Protein AF-T1FIK6-F1 (afdb_monomer_lite)

Foldseek 3Di:
DLQVVLVVCLVVCHDQNVDPVLVVCCVPDQFLVSLVVRVPVRVVNSVVRNVVSVDPPDVVLVVVLVVQLDVVCDDDDDPDDPVRSVVVSVVVSVVVVVVVCVVVVPPDVPPPPVVPPPPPPPDD

InterPro domains:
  IPR008906 HAT, C-terminal dimerisation domain [PF05699] (32-94)
  IPR012337 Ribonuclease H-like superfamily [SSF53098] (27-97)

pLDDT: mean 78.22, std 14.86, range [44.91, 95.38]

Secondary structure (DSSP, 8-state):
-HHHHHHHHHHTT-GGGGSHHHHHHHHHS-HHHHHHHHGGGSHHHHHHHHHHHTS---HHHHHHHHHHHHHHH-SS-----HHHHHHHHHHHHHHHHHHHHHHTT-------TTTT--------

Sequence (124 aa):
VKVVQQHSVYRARQGVFGRPMAIAAAKTMPGHKWWMSFGAQTPELQKIAVRVLSQVTSAGSCERNWSTFDFIHTKKRNRLACKTVEKIVNVHCNLQLVTKIEDINYIDEYIDWSSDADSDDNVD

Structure (mmCIF, N/CA/C/O backbone):
data_AF-T1FIK6-F1
#
_entry.id   AF-T1FIK6-F1
#
loop_
_atom_site.group_PDB
_atom_site.id
_atom_site.type_symbol
_atom_site.label_atom_id
_atom_site.label_alt_id
_atom_site.label_comp_id
_atom_site.label_asym_id
_atom_site.label_entity_id
_atom_site.label_seq_id
_atom_site.pdbx_PDB_ins_code
_atom_site.Cartn_x
_atom_site.Cartn_y
_atom_site.Cartn_z
_atom_site.occupancy
_atom_site.B_iso_or_equiv
_atom_site.auth_seq_id
_atom_site.auth_comp_id
_atom_site.auth_asym_id
_atom_site.auth_atom_id
_atom_site.pdbx_PDB_model_num
ATOM 1 N N . VAL A 1 1 ? -13.458 -9.144 -13.893 1.00 61.06 1 VAL A N 1
ATOM 2 C CA . VAL A 1 1 ? -12.833 -9.558 -15.181 1.00 61.06 1 VAL A CA 1
ATOM 3 C C . VAL A 1 1 ? -11.601 -8.716 -15.544 1.00 61.06 1 VAL A C 1
ATOM 5 O O . VAL A 1 1 ? -10.558 -9.298 -15.811 1.00 61.06 1 VAL A O 1
ATOM 8 N N . LYS A 1 2 ? -11.654 -7.374 -15.478 1.00 81.75 2 LYS A N 1
ATOM 9 C CA . LYS A 1 2 ? -10.534 -6.483 -15.868 1.00 81.75 2 LYS A CA 1
ATOM 10 C C . LYS A 1 2 ? -9.237 -6.663 -15.048 1.00 81.75 2 LYS A C 1
ATOM 12 O O . LYS A 1 2 ? -8.166 -6.779 -15.636 1.00 81.75 2 LYS A O 1
ATOM 17 N N . VAL A 1 3 ? -9.324 -6.773 -13.715 1.00 86.06 3 VAL A N 1
ATOM 18 C CA . VAL A 1 3 ? -8.147 -6.950 -12.828 1.00 86.06 3 VAL A CA 1
ATOM 19 C C . VAL A 1 3 ? -7.408 -8.266 -13.092 1.00 86.06 3 VAL A C 1
ATOM 21 O O . VAL A 1 3 ? -6.184 -8.285 -13.118 1.00 86.06 3 VAL A O 1
ATOM 24 N N . VAL A 1 4 ? -8.131 -9.363 -13.338 1.00 89.94 4 VAL A N 1
ATOM 25 C CA . VAL A 1 4 ? -7.528 -10.684 -13.600 1.00 89.94 4 VAL A CA 1
ATOM 26 C C . VAL A 1 4 ? -6.709 -10.665 -14.894 1.00 89.94 4 VAL A C 1
ATOM 28 O O . VAL A 1 4 ? -5.605 -11.203 -14.933 1.00 89.94 4 VAL A O 1
ATOM 31 N N . GLN A 1 5 ? -7.201 -9.979 -15.930 1.00 90.06 5 GLN A N 1
ATOM 32 C CA . GLN A 1 5 ? -6.454 -9.798 -17.174 1.00 90.06 5 GLN A CA 1
ATOM 33 C C . GLN A 1 5 ? -5.203 -8.934 -16.965 1.00 90.06 5 GLN A C 1
ATOM 35 O O . GLN A 1 5 ? -4.117 -9.298 -17.408 1.00 90.06 5 GLN A O 1
ATOM 40 N N . GLN A 1 6 ? -5.334 -7.816 -16.250 1.00 91.88 6 GLN A N 1
ATOM 41 C CA . GLN A 1 6 ? -4.207 -6.941 -15.915 1.00 91.88 6 GLN A CA 1
ATOM 42 C C . GLN A 1 6 ? -3.147 -7.651 -15.061 1.00 91.88 6 GLN A C 1
ATOM 44 O O . GLN A 1 6 ? -1.948 -7.481 -15.275 1.00 91.88 6 GLN A O 1
ATOM 49 N N . HIS A 1 7 ? -3.578 -8.509 -14.139 1.00 91.62 7 HIS A N 1
ATOM 50 C CA . HIS A 1 7 ? -2.688 -9.357 -13.358 1.00 91.62 7 HIS A CA 1
ATOM 51 C C . HIS A 1 7 ? -1.892 -10.320 -14.250 1.00 91.62 7 HIS A C 1
ATOM 53 O O . HIS A 1 7 ? -0.691 -10.486 -14.045 1.00 91.62 7 HIS A O 1
ATOM 59 N N . SER A 1 8 ? -2.512 -10.903 -15.279 1.00 92.25 8 SER A N 1
ATOM 60 C CA . SER A 1 8 ? -1.800 -11.729 -16.263 1.00 92.25 8 SER A CA 1
ATOM 61 C C . SER A 1 8 ? -0.739 -10.934 -17.037 1.00 92.25 8 SER A C 1
ATOM 63 O O . SER A 1 8 ? 0.368 -11.437 -17.216 1.00 92.25 8 SER A O 1
ATOM 65 N N . VAL A 1 9 ? -1.027 -9.683 -17.422 1.00 91.88 9 VAL A N 1
ATOM 66 C CA . VAL A 1 9 ? -0.067 -8.769 -18.083 1.00 91.88 9 VAL A CA 1
ATOM 67 C C . VAL A 1 9 ? 1.140 -8.489 -17.180 1.00 91.88 9 VAL A C 1
ATOM 69 O O . VAL A 1 9 ? 2.288 -8.633 -17.611 1.00 91.88 9 VAL A O 1
ATOM 72 N N . TYR A 1 10 ? 0.893 -8.152 -15.910 1.00 91.94 10 TYR A N 1
ATOM 73 C CA . TYR A 1 10 ? 1.945 -7.950 -14.910 1.00 91.94 10 TYR A CA 1
ATOM 74 C C . TYR A 1 10 ? 2.784 -9.218 -14.700 1.00 91.94 10 TYR A C 1
ATOM 76 O O . TYR A 1 10 ? 4.014 -9.175 -14.771 1.00 91.94 10 TYR A O 1
ATOM 84 N N . ARG A 1 11 ? 2.127 -10.369 -14.507 1.00 93.00 11 ARG A N 1
ATOM 85 C CA . ARG A 1 11 ? 2.793 -11.657 -14.262 1.00 93.00 11 ARG A CA 1
ATOM 86 C C . ARG A 1 11 ? 3.655 -12.096 -15.444 1.00 93.00 11 ARG A C 1
ATOM 88 O O . ARG A 1 11 ? 4.740 -12.632 -15.239 1.00 93.00 11 ARG A O 1
ATOM 95 N N . ALA A 1 12 ? 3.199 -11.830 -16.665 1.00 93.31 12 ALA A N 1
ATOM 96 C CA . ALA A 1 12 ? 3.948 -12.083 -17.891 1.00 93.31 12 ALA A CA 1
ATOM 97 C C . ALA A 1 12 ? 5.061 -11.047 -18.157 1.00 93.31 12 ALA A C 1
ATOM 99 O O . ALA A 1 12 ? 5.745 -11.149 -19.172 1.00 93.31 12 ALA A O 1
ATOM 100 N N . ARG A 1 13 ? 5.252 -10.056 -17.269 1.00 89.75 13 ARG A N 1
ATOM 101 C CA . ARG A 1 13 ? 6.207 -8.942 -17.414 1.00 89.75 13 ARG A CA 1
ATOM 102 C C . ARG A 1 13 ? 6.082 -8.218 -18.755 1.00 89.75 13 ARG A C 1
ATOM 104 O O . ARG A 1 13 ? 7.072 -7.777 -19.336 1.00 89.75 13 ARG A O 1
ATOM 111 N N . GLN A 1 14 ? 4.860 -8.105 -19.258 1.00 90.88 14 GLN A N 1
ATOM 112 C CA . GLN A 1 14 ? 4.604 -7.441 -20.526 1.00 90.88 14 GLN A CA 1
ATOM 113 C C . GLN A 1 14 ? 4.777 -5.923 -20.385 1.00 90.88 14 GLN A C 1
ATOM 115 O O . GLN A 1 14 ? 4.563 -5.346 -19.319 1.00 90.88 14 GLN A O 1
ATOM 120 N N . GLY A 1 15 ? 5.179 -5.269 -21.475 1.00 89.56 15 GLY A N 1
ATOM 121 C CA . GLY A 1 15 ? 5.266 -3.812 -21.537 1.00 89.56 15 GLY A CA 1
ATOM 122 C C . GLY A 1 15 ? 6.249 -3.212 -20.528 1.00 89.56 15 GLY A C 1
ATOM 123 O O . GLY A 1 15 ? 7.434 -3.549 -20.510 1.00 89.56 15 GLY A O 1
ATOM 124 N N . VAL A 1 16 ? 5.768 -2.271 -19.712 1.00 90.50 16 VAL A N 1
ATOM 125 C CA . VAL A 1 16 ? 6.604 -1.516 -18.759 1.00 90.50 16 VAL A CA 1
ATOM 126 C C . VAL A 1 16 ? 7.187 -2.413 -17.661 1.00 90.50 16 VAL A C 1
ATOM 128 O O . VAL A 1 16 ? 8.306 -2.167 -17.213 1.00 90.50 16 VAL A O 1
ATOM 131 N N . PHE A 1 17 ? 6.504 -3.499 -17.296 1.00 91.44 17 PHE A N 1
ATOM 132 C CA . PHE A 1 17 ? 6.920 -4.402 -16.216 1.00 91.44 17 PHE A CA 1
ATOM 133 C C . PHE A 1 17 ? 8.176 -5.226 -16.535 1.00 91.44 17 PHE A C 1
ATOM 135 O O . PHE A 1 17 ? 8.885 -5.649 -15.623 1.00 91.44 17 PHE A O 1
ATOM 142 N N . GLY A 1 18 ? 8.469 -5.450 -17.819 1.00 91.06 18 GLY A N 1
ATOM 143 C CA . GLY A 1 18 ? 9.664 -6.166 -18.272 1.00 91.06 18 GLY A CA 1
ATOM 144 C C . GLY A 1 18 ? 10.896 -5.280 -18.447 1.00 91.06 18 GLY A C 1
ATOM 145 O O . GLY A 1 18 ? 11.989 -5.794 -18.685 1.00 91.06 18 GLY A O 1
ATOM 146 N N . ARG A 1 19 ? 10.753 -3.951 -18.341 1.00 94.38 19 ARG A N 1
ATOM 147 C CA . ARG A 1 19 ? 11.867 -3.021 -18.563 1.00 94.38 19 ARG A CA 1
ATOM 148 C C . ARG A 1 19 ? 12.931 -3.197 -17.472 1.00 94.38 19 ARG A C 1
ATOM 150 O O . ARG A 1 19 ? 12.571 -3.226 -16.292 1.00 94.38 19 ARG A O 1
ATOM 157 N N . PRO A 1 20 ? 14.235 -3.206 -17.815 1.00 93.12 20 PRO A N 1
ATOM 158 C CA . PRO A 1 20 ? 15.309 -3.343 -16.827 1.00 93.12 20 PRO A CA 1
ATOM 159 C C . PRO A 1 20 ? 15.212 -2.326 -15.684 1.00 93.12 20 PRO A C 1
ATOM 161 O O . PRO A 1 20 ? 15.429 -2.671 -14.527 1.00 93.12 20 PRO A O 1
ATOM 164 N N . MET A 1 21 ? 14.801 -1.095 -16.001 1.00 93.50 21 MET A N 1
ATOM 165 C CA . MET A 1 21 ? 14.626 -0.020 -15.024 1.00 93.50 21 MET A CA 1
ATOM 166 C C . MET A 1 21 ? 13.502 -0.313 -14.017 1.00 93.50 21 MET A C 1
ATOM 168 O O . MET A 1 21 ? 13.685 -0.106 -12.821 1.00 93.50 21 MET A O 1
ATOM 172 N N . ALA A 1 22 ? 12.370 -0.857 -14.478 1.00 92.50 22 ALA A N 1
ATOM 173 C CA . ALA A 1 22 ? 11.262 -1.242 -13.606 1.00 92.50 22 ALA A CA 1
ATOM 174 C C . ALA A 1 22 ? 11.664 -2.416 -12.697 1.00 92.50 22 ALA A C 1
ATOM 176 O O . ALA A 1 22 ? 11.379 -2.399 -11.502 1.00 92.50 22 ALA A O 1
ATOM 177 N N . ILE A 1 23 ? 12.393 -3.400 -13.234 1.00 92.00 23 ILE A N 1
ATOM 178 C CA . ILE A 1 23 ? 12.890 -4.556 -12.470 1.00 92.00 23 ILE A CA 1
ATOM 179 C C . ILE A 1 23 ? 13.912 -4.128 -11.408 1.00 92.00 23 ILE A C 1
ATOM 181 O O . ILE A 1 23 ? 13.878 -4.632 -10.286 1.00 92.00 23 ILE A O 1
ATOM 185 N N . ALA A 1 24 ? 14.818 -3.207 -11.744 1.00 94.31 24 ALA A N 1
ATOM 186 C CA . ALA A 1 24 ? 15.789 -2.671 -10.796 1.00 94.31 24 ALA A CA 1
ATOM 187 C C . ALA A 1 24 ? 15.094 -1.880 -9.676 1.00 94.31 24 ALA A C 1
ATOM 189 O O . ALA A 1 24 ? 15.352 -2.136 -8.501 1.00 94.31 24 ALA A O 1
ATOM 190 N N . ALA A 1 25 ? 14.157 -0.994 -10.032 1.00 93.38 25 ALA A N 1
ATOM 191 C CA . ALA A 1 25 ? 13.397 -0.200 -9.071 1.00 93.38 25 ALA A CA 1
ATOM 192 C C . ALA A 1 25 ? 12.552 -1.067 -8.124 1.00 93.38 25 ALA A C 1
ATOM 194 O O . ALA A 1 25 ? 12.427 -0.735 -6.950 1.00 93.38 25 ALA A O 1
ATOM 195 N N . ALA A 1 26 ? 12.021 -2.203 -8.590 1.00 92.00 26 ALA A N 1
ATOM 196 C CA . ALA A 1 26 ? 11.215 -3.106 -7.761 1.00 92.00 26 ALA A CA 1
ATOM 197 C C . ALA A 1 26 ? 11.978 -3.670 -6.547 1.00 92.00 26 ALA A C 1
ATOM 199 O O . ALA A 1 26 ? 11.355 -4.097 -5.581 1.00 92.00 26 ALA A O 1
ATOM 200 N N . LYS A 1 27 ? 13.319 -3.699 -6.594 1.00 92.06 27 LYS A N 1
ATOM 201 C CA . LYS A 1 27 ? 14.162 -4.223 -5.507 1.00 92.06 27 LYS A CA 1
ATOM 202 C C . LYS A 1 27 ? 14.502 -3.187 -4.439 1.00 92.06 27 LYS A C 1
ATOM 204 O O . LYS A 1 27 ? 14.841 -3.568 -3.325 1.00 92.06 27 LYS A O 1
ATOM 209 N N . THR A 1 28 ? 14.487 -1.906 -4.790 1.00 92.00 28 THR A N 1
ATOM 210 C CA . THR A 1 28 ? 14.996 -0.824 -3.933 1.00 92.00 28 THR A CA 1
ATOM 211 C C . THR A 1 28 ? 13.908 0.150 -3.495 1.00 92.00 28 THR A C 1
ATOM 213 O O . THR A 1 28 ? 14.074 0.842 -2.495 1.00 92.00 28 THR A O 1
ATOM 216 N N . MET A 1 29 ? 12.794 0.212 -4.224 1.00 91.69 29 MET A N 1
ATOM 217 C CA . MET A 1 29 ? 11.706 1.152 -3.984 1.00 91.69 29 MET A CA 1
ATOM 218 C C . MET A 1 29 ? 10.603 0.533 -3.107 1.00 91.69 29 MET A C 1
ATOM 220 O O . MET A 1 29 ? 10.293 -0.650 -3.263 1.00 91.69 29 MET A O 1
ATOM 224 N N . PRO A 1 30 ? 9.940 1.323 -2.238 1.00 89.94 30 PRO A N 1
ATOM 225 C CA . PRO A 1 30 ? 8.713 0.893 -1.575 1.00 89.94 30 PRO A CA 1
ATOM 226 C C . PRO A 1 30 ? 7.646 0.454 -2.586 1.00 89.94 30 PRO A C 1
ATOM 228 O O . PRO A 1 30 ? 7.428 1.123 -3.599 1.00 89.94 30 PRO A O 1
ATOM 231 N N . GLY A 1 31 ? 6.948 -0.647 -2.292 1.00 90.69 31 GLY A N 1
ATOM 232 C CA . GLY A 1 31 ? 6.021 -1.285 -3.233 1.00 90.69 31 GLY A CA 1
ATOM 233 C C . GLY A 1 31 ? 4.942 -0.346 -3.785 1.00 90.69 31 GLY A C 1
ATOM 234 O O . GLY A 1 31 ? 4.719 -0.326 -4.993 1.00 90.69 31 GLY A O 1
ATOM 235 N N . HIS A 1 32 ? 4.320 0.485 -2.942 1.00 91.19 32 HIS A N 1
ATOM 236 C CA . HIS A 1 32 ? 3.310 1.451 -3.393 1.00 91.19 32 HIS A CA 1
ATOM 237 C C . HIS A 1 32 ? 3.887 2.495 -4.367 1.00 91.19 32 HIS A C 1
ATOM 239 O O . HIS A 1 32 ? 3.282 2.741 -5.408 1.00 91.19 32 HIS A O 1
ATOM 245 N N . LYS A 1 33 ? 5.088 3.041 -4.107 1.00 92.12 33 LYS A N 1
ATOM 24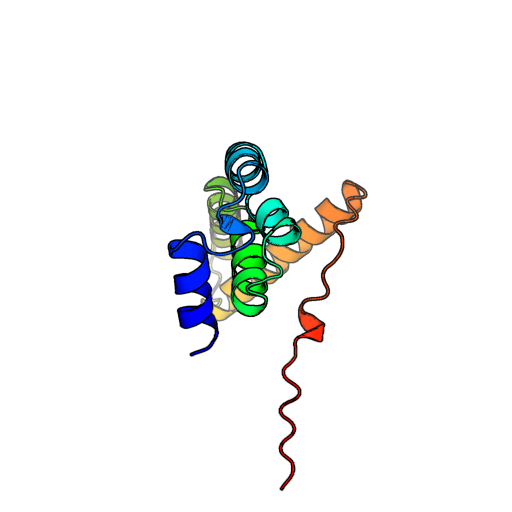6 C CA . LYS A 1 33 ? 5.752 4.004 -5.011 1.00 92.12 33 LYS A CA 1
ATOM 247 C C . LYS A 1 33 ? 6.124 3.373 -6.349 1.00 92.12 33 LYS A C 1
ATOM 249 O O . LYS A 1 33 ? 6.010 4.013 -7.397 1.00 92.12 33 LYS A O 1
ATOM 254 N N . TRP A 1 34 ? 6.522 2.102 -6.328 1.00 95.38 34 TRP A N 1
ATOM 255 C CA . TRP A 1 34 ? 6.801 1.358 -7.551 1.00 95.38 34 TRP A CA 1
ATOM 256 C C . TRP A 1 34 ? 5.540 1.207 -8.405 1.00 95.38 34 TRP A C 1
ATOM 258 O O . TRP A 1 34 ? 5.564 1.501 -9.601 1.00 95.38 34 TRP A O 1
ATOM 268 N N . TRP A 1 35 ? 4.416 0.829 -7.789 1.00 94.81 35 TRP A N 1
ATOM 269 C CA . TRP A 1 35 ? 3.136 0.733 -8.490 1.00 94.81 35 TRP A CA 1
ATOM 270 C C . TRP A 1 35 ? 2.642 2.087 -9.000 1.00 94.81 35 TRP A C 1
ATOM 272 O O . TRP A 1 35 ? 2.131 2.144 -10.115 1.00 94.81 35 TRP A O 1
ATOM 282 N N . MET A 1 36 ? 2.851 3.186 -8.271 1.00 92.88 36 MET A N 1
ATOM 283 C CA . MET A 1 36 ? 2.565 4.539 -8.773 1.00 92.88 36 MET A CA 1
ATOM 284 C C . MET A 1 36 ? 3.382 4.872 -10.033 1.00 92.88 36 MET A C 1
ATOM 286 O O . MET A 1 36 ? 2.836 5.406 -10.992 1.00 92.88 36 MET A O 1
ATOM 290 N N . SER A 1 37 ? 4.659 4.482 -10.071 1.00 93.75 37 SER A N 1
ATOM 291 C CA . SER A 1 37 ? 5.579 4.824 -11.167 1.00 93.75 37 SER A CA 1
ATOM 292 C C . SER A 1 37 ? 5.434 3.938 -12.412 1.00 93.75 37 SER A C 1
ATOM 294 O O . SER A 1 37 ? 5.612 4.407 -13.534 1.00 93.75 37 SER A O 1
ATOM 296 N N . PHE A 1 38 ? 5.138 2.645 -12.238 1.00 93.50 38 PHE A N 1
ATOM 297 C CA . PHE A 1 38 ? 5.184 1.651 -13.323 1.00 93.50 38 PHE A CA 1
ATOM 298 C C . PHE A 1 38 ? 3.839 0.960 -13.601 1.00 93.50 38 PHE A C 1
ATOM 300 O O . PHE A 1 38 ? 3.719 0.234 -14.586 1.00 93.50 38 PHE A O 1
ATOM 307 N N . GLY A 1 39 ? 2.819 1.190 -12.768 1.00 92.06 39 GLY A N 1
ATOM 308 C CA . GLY A 1 39 ? 1.515 0.521 -12.833 1.00 92.06 39 GLY A CA 1
ATOM 309 C C . GLY A 1 39 ? 0.510 1.101 -13.830 1.00 92.06 39 GLY A C 1
ATOM 310 O O . GLY A 1 39 ? -0.554 0.515 -13.997 1.00 92.06 39 GLY A O 1
ATOM 311 N N . ALA A 1 40 ? 0.833 2.198 -14.522 1.00 90.50 40 ALA A N 1
ATOM 312 C CA . ALA A 1 40 ? -0.112 2.931 -15.377 1.00 90.50 40 ALA A CA 1
ATOM 313 C C . ALA A 1 40 ? -0.748 2.086 -16.503 1.00 90.50 40 ALA A C 1
ATOM 315 O O . ALA A 1 40 ? -1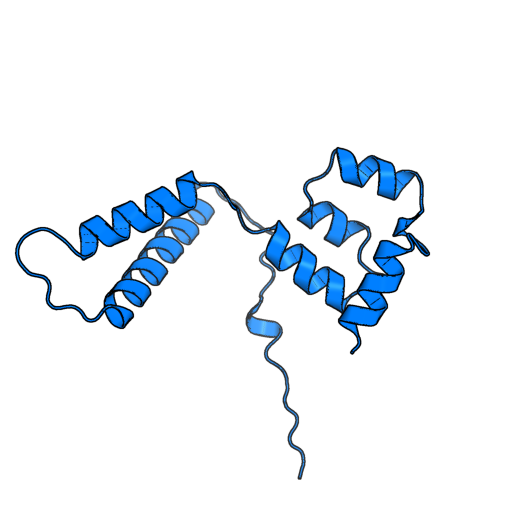.855 2.372 -16.947 1.00 90.50 40 ALA A O 1
ATOM 316 N N . GLN A 1 41 ? -0.077 1.019 -16.959 1.00 89.44 41 GLN A N 1
ATOM 317 C CA . GLN A 1 41 ? -0.620 0.088 -17.966 1.00 89.44 41 GLN A CA 1
ATOM 318 C C . GLN A 1 41 ? -1.704 -0.850 -17.410 1.00 89.44 41 GLN A C 1
ATOM 320 O O . GLN A 1 41 ? -2.395 -1.529 -18.168 1.00 89.44 41 GLN A O 1
ATOM 325 N N . THR A 1 42 ? -1.854 -0.903 -16.089 1.00 91.94 42 THR A N 1
ATOM 326 C CA . THR A 1 42 ? -2.822 -1.736 -15.379 1.00 91.94 42 THR A CA 1
ATOM 327 C C . THR A 1 42 ? -3.526 -0.900 -14.307 1.00 91.94 42 THR A C 1
ATOM 329 O O . THR A 1 42 ? -3.269 -1.106 -13.122 1.00 91.94 42 THR A O 1
ATOM 332 N N . PRO A 1 43 ? -4.385 0.061 -14.686 1.00 91.19 43 PRO A N 1
ATO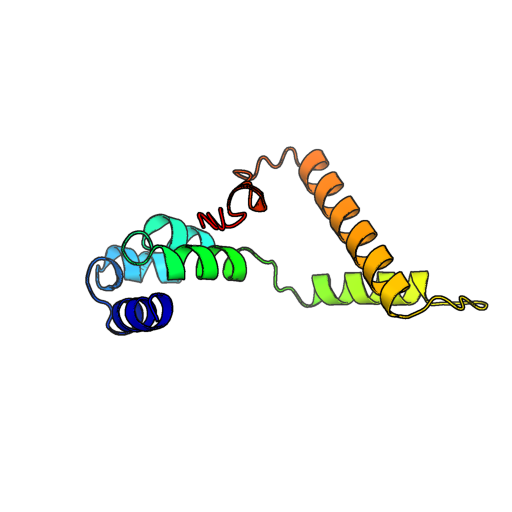M 333 C CA . PRO A 1 43 ? -4.930 1.049 -13.752 1.00 91.19 43 PRO A CA 1
ATOM 334 C C . PRO A 1 43 ? -5.746 0.429 -12.606 1.00 91.19 43 PRO A C 1
ATOM 336 O O . PRO A 1 43 ? -5.612 0.845 -11.459 1.00 91.19 43 PRO A O 1
ATOM 339 N N . GLU A 1 44 ? -6.527 -0.621 -12.872 1.00 92.31 44 GLU A N 1
ATOM 340 C CA . GLU A 1 44 ? -7.344 -1.284 -11.842 1.00 92.31 44 GLU A CA 1
ATOM 341 C C . GLU A 1 44 ? -6.468 -2.041 -10.838 1.00 92.31 44 GLU A C 1
ATOM 343 O O . GLU A 1 44 ? -6.646 -1.950 -9.624 1.00 92.31 44 GLU A O 1
ATOM 348 N N . LEU A 1 45 ? -5.472 -2.770 -11.347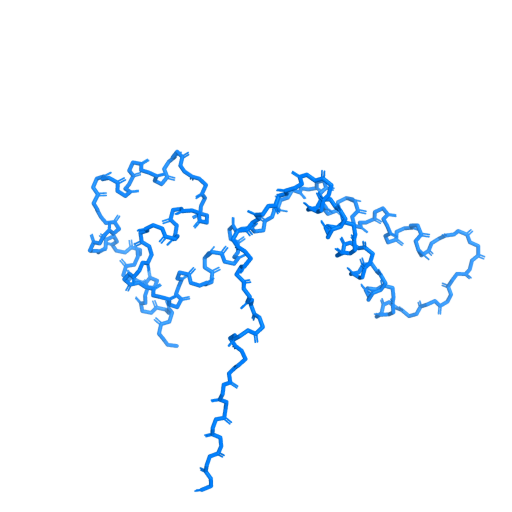 1.00 91.88 45 LEU A N 1
ATOM 349 C CA . LEU A 1 45 ? -4.500 -3.467 -10.512 1.00 91.88 45 LEU A CA 1
ATOM 350 C C . LEU A 1 45 ? -3.618 -2.482 -9.740 1.00 91.88 45 LEU A C 1
ATOM 352 O O . LEU A 1 45 ? -3.311 -2.735 -8.580 1.00 91.88 45 LEU A O 1
ATOM 356 N N . GLN A 1 46 ? -3.244 -1.359 -10.355 1.00 93.19 46 GLN A N 1
ATOM 357 C CA . GLN A 1 46 ? -2.460 -0.299 -9.734 1.00 93.19 46 GLN A CA 1
ATOM 358 C C . GLN A 1 46 ? -3.202 0.298 -8.540 1.00 93.19 46 GLN A C 1
ATOM 360 O O . GLN A 1 46 ? -2.611 0.378 -7.466 1.00 93.19 46 GLN A O 1
ATOM 365 N N . LYS A 1 47 ? -4.491 0.646 -8.683 1.00 90.50 47 LYS A N 1
ATOM 366 C CA . LYS A 1 47 ? -5.317 1.147 -7.570 1.00 90.50 47 LYS A CA 1
ATOM 367 C C . LYS A 1 47 ? -5.291 0.181 -6.381 1.00 90.50 47 LYS A C 1
ATOM 369 O O . LYS A 1 47 ? -5.006 0.587 -5.256 1.00 90.50 47 LYS A O 1
ATOM 374 N N . ILE A 1 48 ? -5.522 -1.110 -6.631 1.00 90.62 48 ILE A N 1
ATOM 375 C CA . ILE A 1 48 ? -5.525 -2.142 -5.581 1.00 90.62 48 ILE A CA 1
ATOM 376 C C . ILE A 1 48 ? -4.129 -2.310 -4.967 1.00 90.62 48 ILE A C 1
ATOM 378 O O . ILE A 1 48 ? -3.988 -2.342 -3.747 1.00 90.62 48 ILE A O 1
ATOM 382 N N . ALA A 1 49 ? -3.091 -2.404 -5.796 1.00 91.06 49 ALA A N 1
ATOM 383 C CA . ALA A 1 49 ? -1.730 -2.635 -5.339 1.00 91.06 49 ALA A CA 1
ATOM 384 C C . ALA A 1 49 ? -1.197 -1.462 -4.511 1.00 91.06 49 ALA A C 1
ATOM 386 O O . ALA A 1 49 ? -0.586 -1.690 -3.470 1.00 91.06 49 ALA A O 1
ATOM 387 N N . VAL A 1 50 ? -1.473 -0.220 -4.921 1.00 91.00 50 VAL A N 1
ATOM 388 C CA . VAL A 1 50 ? -1.137 0.973 -4.137 1.00 91.00 50 VAL A CA 1
ATOM 389 C C . VAL A 1 50 ? -1.863 0.942 -2.797 1.00 91.00 50 VAL A C 1
ATOM 391 O O . VAL A 1 50 ? -1.196 1.091 -1.781 1.00 91.00 50 VAL A O 1
ATOM 394 N N . ARG A 1 51 ? -3.178 0.665 -2.771 1.00 86.38 51 ARG A N 1
ATOM 395 C CA . ARG A 1 51 ? -3.958 0.569 -1.520 1.00 86.38 51 ARG A CA 1
ATOM 396 C C . ARG A 1 51 ? -3.385 -0.456 -0.553 1.00 86.38 51 ARG A C 1
ATOM 398 O O . ARG A 1 51 ? -3.254 -0.159 0.625 1.00 86.38 51 ARG A O 1
ATOM 405 N N . VAL A 1 52 ? -3.066 -1.659 -1.030 1.00 87.81 52 VAL A N 1
ATOM 406 C CA . VAL A 1 52 ? -2.581 -2.754 -0.175 1.00 87.81 52 VAL A CA 1
ATOM 407 C C . VAL A 1 52 ? -1.147 -2.501 0.289 1.00 87.81 52 VAL A C 1
ATOM 409 O O . VAL A 1 52 ? -0.835 -2.717 1.456 1.00 87.81 52 VAL A O 1
ATOM 412 N N . LEU A 1 53 ? -0.271 -2.027 -0.601 1.00 87.88 53 LEU A N 1
ATOM 413 C CA . LEU A 1 53 ? 1.158 -1.844 -0.319 1.00 87.88 53 LEU A CA 1
ATOM 414 C C . LEU A 1 53 ? 1.493 -0.500 0.345 1.00 87.88 53 LEU A C 1
ATOM 416 O O . LEU A 1 53 ? 2.647 -0.286 0.727 1.00 87.88 53 LEU A O 1
ATOM 420 N N . SER A 1 54 ? 0.530 0.421 0.448 1.00 86.25 54 SER A N 1
ATOM 421 C CA . SER A 1 54 ? 0.652 1.633 1.264 1.00 86.25 54 SER A CA 1
ATOM 422 C C . SER A 1 54 ? 0.306 1.377 2.731 1.00 86.25 54 SER A C 1
ATOM 424 O O . SER A 1 54 ? 0.703 2.159 3.593 1.00 86.25 54 SER A O 1
ATOM 426 N N . GLN A 1 55 ? -0.381 0.272 3.046 1.00 81.25 55 GLN A N 1
ATOM 427 C CA . GLN A 1 55 ? -0.676 -0.080 4.430 1.00 81.25 55 GLN A CA 1
ATOM 428 C C . GLN A 1 55 ? 0.589 -0.532 5.158 1.00 81.25 55 GLN A C 1
ATOM 430 O O . GLN A 1 55 ? 1.331 -1.403 4.701 1.00 81.25 55 GLN A O 1
ATOM 435 N N . VAL A 1 56 ? 0.802 0.010 6.355 1.00 66.38 56 VAL A N 1
ATOM 436 C CA . VAL A 1 56 ? 1.869 -0.438 7.251 1.00 66.38 56 VAL A CA 1
ATOM 437 C C . VAL A 1 56 ? 1.442 -1.754 7.904 1.00 66.38 56 VAL A C 1
ATOM 439 O O . VAL A 1 56 ? 0.845 -1.762 8.981 1.00 66.38 56 VAL A O 1
ATOM 442 N N . THR A 1 57 ? 1.767 -2.892 7.288 1.00 61.00 57 THR A N 1
ATOM 443 C CA . THR A 1 57 ? 1.627 -4.204 7.937 1.00 61.00 57 THR A CA 1
ATOM 444 C C . THR A 1 57 ? 2.800 -4.429 8.888 1.00 61.00 57 THR A C 1
ATOM 446 O O . THR A 1 57 ? 3.728 -5.178 8.590 1.00 61.00 57 THR A O 1
ATOM 449 N N . SER A 1 58 ? 2.798 -3.742 10.032 1.00 61.91 58 SER A N 1
ATOM 450 C CA . SER A 1 58 ? 3.699 -4.083 11.136 1.00 61.91 58 SER A CA 1
ATOM 451 C C . SER A 1 58 ? 2.920 -4.848 12.202 1.00 61.91 58 SER A C 1
ATOM 453 O O . SER A 1 58 ? 1.823 -4.431 12.581 1.00 61.91 58 SER A O 1
ATOM 455 N N . ALA A 1 59 ? 3.487 -5.948 12.709 1.00 62.00 59 ALA A N 1
ATOM 456 C CA . ALA A 1 59 ? 2.923 -6.665 13.854 1.00 62.00 59 ALA A CA 1
ATOM 457 C C . ALA A 1 59 ? 2.704 -5.713 15.047 1.00 62.00 59 ALA A C 1
ATOM 459 O O . ALA A 1 59 ? 1.673 -5.790 15.702 1.00 62.00 59 ALA A O 1
ATOM 460 N N . GLY A 1 60 ? 3.582 -4.715 15.223 1.00 64.06 60 GLY A N 1
ATOM 461 C CA . GLY A 1 60 ? 3.436 -3.664 16.233 1.00 64.06 60 GLY A CA 1
ATOM 462 C C . GLY A 1 60 ? 2.229 -2.732 16.031 1.00 64.06 60 GLY A C 1
ATOM 463 O O . GLY A 1 60 ? 1.679 -2.214 17.000 1.00 64.06 60 GLY A O 1
ATOM 464 N N . SER A 1 61 ? 1.764 -2.503 14.798 1.00 65.06 61 SER A N 1
ATOM 465 C CA . SER A 1 61 ? 0.500 -1.787 14.546 1.00 65.06 61 SER A CA 1
ATOM 466 C C . SER A 1 61 ? -0.698 -2.622 15.001 1.00 65.06 61 SER A C 1
ATOM 468 O O . SER A 1 61 ? -1.613 -2.090 15.625 1.00 65.06 61 SER A O 1
ATOM 470 N N . CYS A 1 62 ? -0.669 -3.933 14.743 1.00 68.56 62 CYS A N 1
ATOM 471 C CA . CYS A 1 62 ? -1.691 -4.853 15.231 1.00 68.56 62 CYS A CA 1
ATOM 472 C C . CYS A 1 62 ? -1.660 -4.959 16.761 1.00 68.56 62 CYS A C 1
ATOM 474 O O . CYS A 1 62 ? -2.706 -4.838 17.385 1.00 68.56 62 CYS A O 1
ATOM 476 N N . GLU A 1 63 ? -0.488 -5.117 17.380 1.00 73.88 63 GLU A N 1
ATOM 477 C CA . GLU A 1 63 ? -0.320 -5.169 18.841 1.00 73.88 63 GLU A CA 1
ATOM 478 C C . GLU A 1 63 ? -0.824 -3.897 19.533 1.00 73.88 63 GLU A C 1
ATOM 480 O O . GLU A 1 63 ? -1.484 -3.986 20.567 1.00 73.88 63 GLU A O 1
ATOM 485 N N . ARG A 1 64 ? -0.605 -2.713 18.940 1.00 73.25 64 ARG A N 1
ATOM 486 C CA . ARG A 1 64 ? -1.200 -1.459 19.433 1.00 73.25 64 ARG A CA 1
ATOM 487 C C . ARG A 1 64 ? -2.726 -1.492 19.380 1.00 73.25 64 ARG A C 1
ATOM 489 O O . ARG A 1 64 ? -3.360 -1.161 20.377 1.00 73.25 64 ARG A O 1
ATOM 496 N N . ASN A 1 65 ? -3.312 -1.945 18.270 1.00 73.56 65 ASN A N 1
ATOM 497 C CA . ASN A 1 65 ? -4.768 -2.090 18.164 1.00 73.56 65 ASN A CA 1
ATOM 498 C C . ASN A 1 65 ? -5.316 -3.092 19.193 1.00 73.56 65 ASN A C 1
ATOM 500 O O . ASN A 1 65 ? -6.350 -2.833 19.806 1.00 73.56 65 ASN A O 1
ATOM 504 N N . TRP A 1 66 ? -4.613 -4.202 19.429 1.00 76.75 66 TRP A N 1
ATOM 505 C CA . TRP A 1 66 ? -4.974 -5.188 20.450 1.00 76.75 66 TRP A CA 1
ATOM 506 C C . TRP A 1 66 ? -4.858 -4.628 21.870 1.00 76.75 66 TRP A C 1
ATOM 508 O O . TRP A 1 66 ? -5.733 -4.884 22.690 1.00 76.75 66 TRP A O 1
ATOM 518 N N . SER A 1 67 ? -3.841 -3.815 22.157 1.00 77.81 67 SER A N 1
ATOM 519 C CA . SER A 1 67 ? -3.703 -3.132 23.447 1.00 77.81 67 SER A CA 1
ATOM 520 C C . SER A 1 67 ? -4.832 -2.122 23.682 1.00 77.81 67 SER A C 1
ATOM 522 O O . SER A 1 67 ? -5.400 -2.082 24.772 1.00 77.81 67 SER A O 1
ATOM 524 N N . THR A 1 68 ? -5.229 -1.358 22.658 1.00 78.12 68 THR A N 1
ATOM 525 C CA . THR A 1 68 ? -6.400 -0.468 22.721 1.00 78.12 68 THR A CA 1
ATOM 526 C C . THR A 1 68 ? -7.692 -1.257 22.924 1.00 78.12 68 THR A C 1
ATOM 528 O O . THR A 1 68 ? -8.542 -0.847 23.715 1.00 78.12 68 THR A O 1
ATOM 531 N N . PHE A 1 69 ? -7.844 -2.393 22.240 1.00 76.31 69 PHE A N 1
ATOM 532 C CA . PHE A 1 69 ? -8.979 -3.285 22.443 1.00 76.31 69 PHE A CA 1
ATOM 533 C C . PHE A 1 69 ? -9.027 -3.770 23.895 1.00 76.31 69 PHE A C 1
ATOM 535 O O . PHE A 1 69 ? -10.056 -3.620 24.544 1.00 76.31 69 PHE A O 1
ATOM 542 N N . ASP A 1 70 ? -7.913 -4.259 24.440 1.00 78.31 70 ASP A N 1
ATOM 543 C CA . ASP A 1 70 ? -7.830 -4.721 25.828 1.00 78.31 70 ASP A CA 1
ATOM 544 C C . ASP A 1 70 ? -8.104 -3.587 26.835 1.00 78.31 70 ASP A C 1
ATOM 546 O O . ASP A 1 70 ? -8.813 -3.789 27.819 1.00 78.31 70 ASP A O 1
ATOM 550 N N . PHE A 1 71 ? -7.654 -2.360 26.546 1.00 78.25 71 PHE A N 1
ATOM 551 C CA . PHE A 1 71 ? -7.947 -1.161 27.342 1.00 78.25 71 PHE A CA 1
ATOM 552 C C . PHE A 1 71 ? -9.433 -0.762 27.328 1.00 78.25 71 PHE A C 1
ATOM 554 O O . PHE A 1 71 ? -9.990 -0.423 28.369 1.00 78.25 71 PHE A O 1
ATOM 561 N N . ILE A 1 72 ? -10.103 -0.802 26.171 1.00 75.94 72 ILE A N 1
ATOM 562 C CA . ILE A 1 72 ? -11.539 -0.474 26.061 1.00 75.94 72 ILE A CA 1
ATOM 563 C C . ILE A 1 72 ? -12.398 -1.593 26.666 1.00 75.94 72 ILE A C 1
ATOM 565 O O . ILE A 1 72 ? -13.463 -1.338 27.248 1.00 75.94 72 ILE A O 1
ATOM 569 N N . HIS A 1 73 ? -11.942 -2.839 26.515 1.00 73.69 73 HIS A N 1
ATOM 570 C CA . HIS A 1 73 ? -12.699 -4.033 26.860 1.00 73.69 73 HIS A CA 1
ATOM 571 C C . HIS A 1 73 ? -12.427 -4.561 28.283 1.00 73.69 73 HIS A C 1
ATOM 573 O O . HIS A 1 73 ? -13.196 -5.403 28.759 1.00 73.69 73 HIS A O 1
ATOM 579 N N . THR A 1 74 ? -11.441 -4.033 29.023 1.00 68.75 74 THR A N 1
ATOM 580 C CA . THR A 1 74 ? -11.179 -4.398 30.435 1.00 68.75 74 THR A CA 1
ATOM 581 C C . THR A 1 74 ? -10.992 -3.159 31.338 1.00 68.75 74 THR A C 1
ATOM 583 O O . THR A 1 74 ? -10.655 -2.085 30.870 1.00 68.75 74 THR A O 1
ATOM 586 N N . LYS A 1 75 ? -11.279 -3.145 32.656 1.00 54.03 75 LYS A N 1
ATOM 587 C CA . LYS A 1 75 ? -11.047 -4.183 33.686 1.00 54.03 75 LYS A CA 1
ATOM 588 C C . LYS A 1 75 ? -12.075 -4.268 34.842 1.00 54.03 75 LYS A C 1
ATOM 590 O O . LYS A 1 75 ? -11.750 -4.851 35.872 1.00 54.03 75 LYS A O 1
ATOM 595 N N . LYS A 1 76 ? -13.303 -3.721 34.744 1.00 55.28 76 LYS A N 1
ATOM 596 C CA . LYS A 1 76 ? -14.311 -3.896 35.836 1.00 55.28 76 LYS A CA 1
ATOM 597 C C . LYS A 1 76 ? -15.742 -4.291 35.438 1.00 55.28 76 LYS A C 1
ATOM 599 O O . LYS A 1 76 ? -16.444 -4.795 36.308 1.00 55.28 76 LYS A O 1
ATOM 604 N N . ARG A 1 77 ? -16.159 -4.110 34.174 1.00 58.41 77 ARG A N 1
ATOM 605 C CA . ARG A 1 77 ? -17.389 -4.621 33.502 1.00 58.41 77 ARG A CA 1
ATOM 606 C C . ARG A 1 77 ? -17.777 -3.622 32.409 1.00 58.41 77 ARG A C 1
ATOM 608 O O . ARG A 1 77 ? -18.530 -2.695 32.687 1.00 58.41 77 ARG A O 1
ATOM 615 N N . ASN A 1 78 ? -17.304 -3.805 31.180 1.00 67.12 78 ASN A N 1
ATOM 616 C CA . ASN A 1 78 ? -17.886 -3.086 30.048 1.00 67.12 78 ASN A CA 1
ATOM 617 C C . ASN A 1 78 ? -18.722 -4.082 29.235 1.00 67.12 78 ASN A C 1
ATOM 619 O O . ASN A 1 78 ? -18.180 -5.031 28.678 1.00 67.12 78 ASN A O 1
ATOM 623 N N . ARG A 1 79 ? -20.054 -3.924 29.234 1.00 72.31 79 ARG A N 1
ATOM 624 C CA . ARG A 1 79 ? -20.997 -4.764 28.462 1.00 72.31 79 ARG A CA 1
ATOM 625 C C . ARG A 1 79 ? -21.185 -4.213 27.045 1.00 72.31 79 ARG A C 1
ATOM 627 O O . ARG A 1 79 ? -22.302 -4.168 26.535 1.00 72.31 79 ARG A O 1
ATOM 634 N N . LEU A 1 80 ? -20.113 -3.721 26.434 1.00 80.12 80 LEU A N 1
ATOM 635 C CA . LEU A 1 80 ? -20.179 -3.257 25.056 1.00 80.12 80 LEU A CA 1
ATOM 636 C C . LEU A 1 80 ? -20.268 -4.471 24.134 1.00 80.12 80 LEU A C 1
ATOM 638 O O . LEU A 1 80 ? -19.580 -5.470 24.330 1.00 80.12 80 LEU A O 1
ATOM 642 N N . ALA A 1 81 ? -21.134 -4.383 23.129 1.00 83.06 81 ALA A N 1
ATOM 643 C CA . ALA A 1 81 ? -21.149 -5.368 22.061 1.00 83.06 81 ALA A CA 1
ATOM 644 C C . ALA A 1 81 ? -19.834 -5.282 21.270 1.00 83.06 81 ALA A C 1
ATOM 646 O O . ALA A 1 81 ? -19.318 -4.182 21.061 1.00 83.06 81 ALA A O 1
ATOM 647 N N . CYS A 1 82 ? -19.342 -6.418 20.766 1.00 80.44 82 CYS A N 1
ATOM 648 C CA . CYS A 1 82 ? -18.104 -6.488 19.975 1.00 80.44 82 CYS A CA 1
ATOM 649 C C . CYS A 1 82 ? -18.087 -5.457 18.833 1.00 80.44 82 CYS A C 1
ATOM 651 O O . CYS A 1 82 ? -17.145 -4.681 18.712 1.00 80.44 82 CYS A O 1
ATOM 653 N N . LYS A 1 83 ? -19.207 -5.331 18.101 1.00 82.31 83 LYS A N 1
ATOM 654 C CA . LYS A 1 83 ? -19.389 -4.333 17.029 1.00 82.31 83 LYS A CA 1
ATOM 655 C C . LYS A 1 83 ? -19.162 -2.889 17.488 1.00 82.31 83 LYS A C 1
ATOM 657 O O . LYS A 1 83 ? -18.703 -2.053 16.716 1.00 82.31 83 LYS A O 1
ATOM 662 N N . THR A 1 84 ? -19.534 -2.564 18.724 1.00 84.31 84 THR A N 1
ATOM 663 C CA . THR A 1 84 ? -19.341 -1.222 19.286 1.00 84.31 84 THR A CA 1
ATOM 664 C C . THR A 1 84 ? -17.878 -1.004 19.646 1.00 84.31 84 THR A C 1
ATOM 666 O O . THR A 1 84 ? -17.339 0.058 19.354 1.00 84.31 84 THR A O 1
ATOM 669 N N . VAL A 1 85 ? -17.216 -2.011 20.219 1.00 84.19 85 VAL A N 1
ATOM 670 C CA . VAL A 1 85 ? -15.787 -1.928 20.544 1.00 84.19 85 VAL A CA 1
ATOM 671 C C . VAL A 1 85 ? -14.942 -1.798 19.281 1.00 84.19 85 VAL A C 1
ATOM 673 O O . VAL A 1 85 ? -14.080 -0.930 19.231 1.00 84.19 85 VAL A O 1
ATOM 676 N N . GLU A 1 86 ? -15.241 -2.564 18.232 1.00 83.00 86 GLU A N 1
ATOM 677 C CA . GLU A 1 86 ? -14.584 -2.448 16.923 1.00 83.00 86 GLU A CA 1
ATOM 678 C C . GLU A 1 86 ? -14.663 -1.023 16.362 1.00 83.00 86 GLU A C 1
ATOM 680 O O . GLU A 1 86 ? -13.654 -0.471 15.925 1.00 83.00 86 GLU A O 1
ATOM 685 N N . LYS A 1 87 ? -15.842 -0.389 16.423 1.00 86.88 87 LYS A N 1
ATOM 686 C CA . LYS A 1 87 ? -16.013 1.005 15.989 1.00 86.88 87 LYS A CA 1
ATOM 687 C C . LYS A 1 87 ? -15.183 1.975 16.827 1.00 86.88 87 LYS A C 1
ATOM 689 O O . LYS A 1 87 ? -14.559 2.865 16.260 1.00 86.88 87 LYS A O 1
ATOM 694 N N . ILE A 1 88 ? -15.163 1.813 18.150 1.00 85.12 88 ILE A N 1
ATOM 695 C CA . ILE A 1 88 ? -14.392 2.691 19.044 1.00 85.12 88 ILE A CA 1
ATOM 696 C C . ILE A 1 88 ? -12.892 2.526 18.789 1.00 85.12 88 ILE A C 1
ATOM 698 O O . ILE A 1 88 ? -12.193 3.528 18.681 1.00 85.12 88 ILE A O 1
ATOM 702 N N . VAL A 1 89 ? -12.403 1.291 18.643 1.00 83.62 89 VAL A N 1
ATOM 703 C CA . VAL A 1 89 ? -11.003 1.019 18.284 1.00 83.62 89 VAL A CA 1
ATOM 704 C C . VAL A 1 89 ? -10.674 1.659 16.937 1.00 83.62 89 VAL A C 1
ATOM 706 O O . VAL A 1 89 ? -9.672 2.356 16.840 1.00 83.62 89 VAL A O 1
ATOM 709 N N . ASN A 1 90 ? -11.535 1.508 15.925 1.00 81.69 90 ASN A N 1
ATOM 710 C CA . ASN A 1 90 ? -11.333 2.123 14.612 1.00 81.69 90 ASN A CA 1
ATOM 711 C C . ASN A 1 90 ? -11.224 3.657 14.706 1.00 81.69 90 ASN A C 1
ATOM 713 O O . ASN A 1 90 ? -10.250 4.239 14.234 1.00 81.69 90 ASN A O 1
ATOM 717 N N . VAL A 1 91 ? -12.171 4.315 15.386 1.00 85.94 91 VAL A N 1
ATOM 718 C CA . VAL A 1 91 ? -12.137 5.773 15.593 1.00 85.94 91 VAL A CA 1
ATOM 719 C C . VAL A 1 91 ? -10.892 6.196 16.374 1.00 85.94 91 VAL A C 1
ATOM 721 O O . VAL A 1 91 ? -10.233 7.153 15.985 1.00 85.94 91 VAL A O 1
ATOM 724 N N . HIS A 1 92 ? -10.533 5.477 17.440 1.00 84.38 92 HIS A N 1
ATOM 725 C CA . HIS A 1 92 ? -9.355 5.776 18.253 1.00 84.38 92 HIS A CA 1
ATOM 726 C C . HIS A 1 92 ? -8.058 5.674 17.443 1.00 84.38 92 HIS A C 1
ATOM 728 O O . HIS A 1 92 ? -7.216 6.569 17.501 1.00 84.38 92 HIS A O 1
ATOM 734 N N . CYS A 1 93 ? -7.904 4.603 16.667 1.00 80.31 93 CYS A N 1
ATOM 735 C CA . CYS A 1 93 ? -6.727 4.390 15.837 1.00 80.31 93 CYS A CA 1
ATOM 736 C C . CYS A 1 93 ? -6.635 5.425 14.714 1.00 80.31 93 CYS A C 1
ATOM 738 O O . CYS A 1 93 ? -5.561 5.985 14.510 1.00 80.31 93 CYS A O 1
ATOM 740 N N . ASN A 1 94 ? -7.745 5.736 14.040 1.00 83.38 94 ASN A N 1
ATOM 741 C CA . ASN A 1 94 ? -7.767 6.757 12.992 1.00 83.38 94 ASN A CA 1
ATOM 742 C C . ASN A 1 94 ? -7.475 8.150 13.553 1.00 83.38 94 ASN A C 1
ATOM 744 O O . ASN A 1 94 ? -6.689 8.877 12.959 1.00 83.38 94 ASN A O 1
ATOM 748 N N . LEU A 1 95 ? -8.031 8.499 14.717 1.00 83.94 95 LEU A N 1
ATOM 749 C CA . LEU A 1 95 ? -7.739 9.771 15.375 1.00 83.94 95 LEU A CA 1
ATOM 750 C C . LEU A 1 95 ? -6.249 9.884 15.722 1.00 83.94 95 LEU A C 1
ATOM 752 O O . LEU A 1 95 ? -5.628 10.889 15.401 1.00 83.94 95 LEU A O 1
ATOM 756 N N . GLN A 1 96 ? -5.643 8.832 16.288 1.00 80.62 96 GLN A N 1
ATOM 757 C CA . GLN A 1 96 ? -4.198 8.822 16.545 1.00 80.62 96 GLN A CA 1
ATOM 758 C C . GLN A 1 96 ? -3.358 8.943 15.269 1.00 80.62 96 GLN A C 1
ATOM 760 O O . GLN A 1 96 ? -2.269 9.513 15.314 1.00 80.62 96 GLN A O 1
ATOM 765 N N . LEU A 1 97 ? -3.807 8.355 14.157 1.00 76.94 97 LEU A N 1
ATOM 766 C CA . LEU A 1 97 ? -3.123 8.481 12.873 1.00 76.94 97 LEU A CA 1
ATOM 767 C C . LEU A 1 97 ? -3.194 9.919 12.360 1.00 76.94 97 LEU A C 1
ATOM 769 O O . LEU A 1 97 ? -2.152 10.462 12.015 1.00 76.94 97 LEU A O 1
ATOM 773 N N . VAL A 1 98 ? -4.376 10.542 12.380 1.00 81.19 98 VAL A N 1
ATOM 774 C CA . VAL A 1 98 ? -4.566 11.941 11.967 1.00 81.19 98 VAL A CA 1
ATOM 775 C C . VAL A 1 98 ? -3.691 12.875 12.800 1.00 81.19 98 VAL A C 1
ATOM 777 O O . VAL A 1 98 ? -2.900 13.615 12.229 1.00 81.19 98 VAL A O 1
ATOM 780 N N . THR A 1 99 ? -3.720 12.758 14.131 1.00 79.62 99 THR A N 1
ATOM 781 C CA . THR A 1 99 ? -2.883 13.593 15.010 1.00 79.62 99 THR A CA 1
ATOM 782 C C . THR A 1 99 ? -1.391 13.419 14.724 1.00 79.62 99 THR A C 1
ATOM 784 O O . THR A 1 99 ? -0.656 14.393 14.664 1.00 79.62 99 THR A O 1
ATOM 787 N N . LYS A 1 100 ? -0.918 12.190 14.475 1.00 74.75 100 LYS A N 1
ATOM 788 C CA . LYS A 1 100 ? 0.496 11.957 14.123 1.00 74.75 100 LYS A CA 1
ATOM 789 C C . LYS A 1 100 ? 0.874 12.536 12.765 1.00 74.75 100 LYS A C 1
ATOM 791 O O . LYS A 1 100 ? 2.002 12.984 12.594 1.00 74.75 100 LYS A O 1
ATO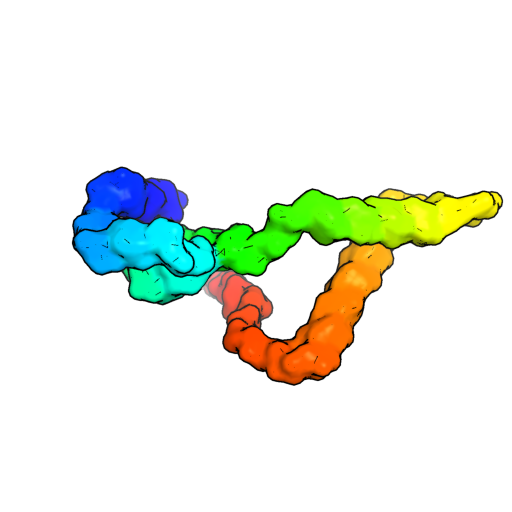M 796 N N . ILE A 1 101 ? -0.032 12.475 11.794 1.00 71.94 101 ILE A N 1
ATOM 797 C CA . ILE A 1 101 ? 0.171 13.068 10.469 1.00 71.94 101 ILE A CA 1
ATOM 798 C C . ILE A 1 101 ? 0.302 14.593 10.605 1.00 71.94 101 ILE A C 1
ATOM 800 O O . ILE A 1 101 ? 1.233 15.171 10.044 1.00 71.94 101 ILE A O 1
ATOM 804 N N . GLU A 1 1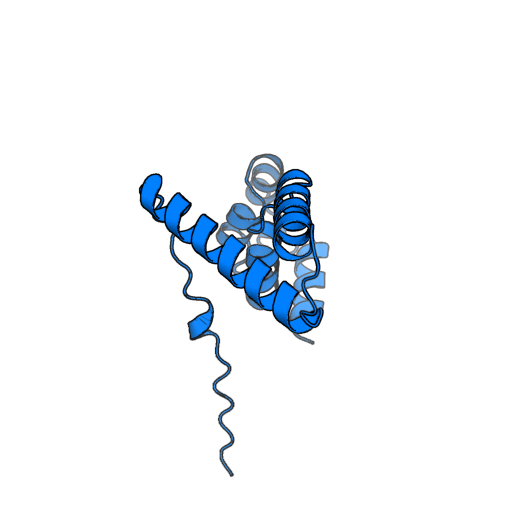02 ? -0.567 15.212 11.409 1.00 75.75 102 GLU A N 1
ATOM 805 C CA . GLU A 1 102 ? -0.534 16.643 11.738 1.00 75.75 102 GLU A CA 1
ATOM 806 C C . GLU A 1 102 ? 0.761 17.035 12.473 1.00 75.75 102 GLU A C 1
ATOM 808 O O . GLU A 1 102 ? 1.443 17.968 12.053 1.00 75.75 102 GLU A O 1
ATOM 813 N N . ASP A 1 103 ? 1.162 16.281 13.502 1.00 70.56 103 ASP A N 1
ATOM 814 C CA . ASP A 1 103 ? 2.360 16.555 14.313 1.00 70.56 103 ASP A CA 1
ATOM 815 C C . ASP A 1 103 ? 3.669 16.493 13.507 1.00 70.56 103 ASP A C 1
ATOM 817 O O . ASP A 1 103 ? 4.635 17.196 13.809 1.00 70.56 103 ASP A O 1
ATOM 821 N N . ILE A 1 104 ? 3.730 15.640 12.480 1.00 67.12 104 ILE A N 1
ATOM 822 C CA . ILE A 1 104 ? 4.929 15.453 11.648 1.00 67.12 104 ILE A CA 1
ATOM 823 C C . ILE A 1 104 ? 4.949 16.456 10.474 1.00 67.12 104 ILE A C 1
ATOM 825 O O . ILE A 1 104 ? 5.910 16.479 9.705 1.00 67.12 104 ILE A O 1
ATOM 829 N N . ASN A 1 105 ? 3.920 17.308 10.316 1.00 62.44 105 ASN A N 1
ATOM 830 C CA . ASN A 1 105 ? 3.697 18.087 9.087 1.00 62.44 105 ASN A CA 1
ATOM 831 C C . ASN A 1 105 ? 3.774 17.181 7.837 1.00 62.44 105 ASN A C 1
ATOM 833 O O . ASN A 1 105 ? 4.259 17.577 6.773 1.00 62.44 105 ASN A O 1
ATOM 837 N N . TYR A 1 106 ? 3.351 15.921 7.984 1.00 52.81 106 TYR A N 1
ATOM 838 C CA . TYR A 1 106 ? 3.431 14.924 6.929 1.00 52.81 106 TYR A CA 1
ATOM 839 C C . TYR A 1 106 ? 2.283 15.172 5.957 1.00 52.81 106 TYR A C 1
ATOM 841 O O . TYR A 1 106 ? 1.178 14.665 6.117 1.00 52.81 106 TYR A O 1
ATOM 849 N N . ILE A 1 107 ? 2.550 15.981 4.936 1.00 55.66 107 ILE A N 1
ATOM 850 C CA . ILE A 1 107 ? 1.691 16.066 3.762 1.00 55.66 107 ILE A CA 1
ATOM 851 C C . ILE A 1 107 ? 1.962 14.788 2.966 1.00 55.66 107 ILE A C 1
ATOM 853 O O . ILE A 1 107 ? 2.820 14.766 2.084 1.00 55.66 107 ILE A O 1
ATOM 857 N N . ASP A 1 108 ? 1.284 13.691 3.309 1.00 50.16 108 ASP A N 1
ATOM 858 C CA . ASP A 1 108 ? 1.067 12.667 2.289 1.00 50.16 108 ASP A CA 1
ATOM 859 C C . ASP A 1 108 ? 0.358 13.375 1.132 1.00 50.16 108 ASP A C 1
ATOM 861 O O . ASP A 1 108 ? -0.490 14.240 1.373 1.00 50.16 108 ASP A O 1
ATOM 865 N N . GLU A 1 109 ? 0.686 13.040 -0.115 1.00 48.62 109 GLU A N 1
ATOM 866 C CA . GLU A 1 109 ? -0.234 13.310 -1.218 1.00 48.62 109 GLU A CA 1
ATOM 867 C C . GLU A 1 109 ? -1.538 12.601 -0.846 1.00 48.62 109 GLU A C 1
ATOM 869 O O . GLU A 1 109 ? -1.678 11.396 -1.044 1.00 48.62 109 GLU A O 1
ATOM 874 N N . TYR A 1 110 ? -2.438 13.323 -0.177 1.00 49.16 110 TYR A N 1
ATOM 875 C CA . TYR A 1 110 ? -3.704 12.814 0.305 1.00 49.16 110 TYR A CA 1
ATOM 876 C C . TYR A 1 110 ? -4.491 12.409 -0.931 1.00 49.16 110 TYR A C 1
ATOM 878 O O . TYR A 1 110 ? -5.095 13.232 -1.617 1.00 49.16 110 TYR A O 1
ATOM 886 N N . ILE A 1 111 ? -4.412 11.126 -1.264 1.00 54.12 111 ILE A N 1
ATOM 887 C CA . ILE A 1 111 ? -5.269 10.523 -2.265 1.00 54.12 111 ILE A CA 1
ATOM 888 C C . ILE A 1 111 ? -6.638 10.468 -1.599 1.00 54.12 111 ILE A C 1
ATOM 890 O O . ILE A 1 111 ? -6.857 9.673 -0.686 1.00 54.12 111 ILE A O 1
ATOM 894 N N . ASP A 1 112 ? -7.535 11.361 -2.006 1.00 57.56 112 ASP A N 1
ATOM 895 C CA . ASP A 1 112 ? -8.922 11.347 -1.564 1.00 57.56 112 ASP A CA 1
ATOM 896 C C . ASP A 1 112 ? -9.615 10.089 -2.103 1.00 57.56 112 ASP A C 1
ATOM 898 O O . ASP A 1 112 ? -10.140 10.049 -3.217 1.00 57.56 112 ASP A O 1
ATOM 902 N N . TRP A 1 113 ? -9.606 9.035 -1.292 1.00 59.44 113 TRP A N 1
ATOM 903 C CA . TRP A 1 113 ? -10.239 7.757 -1.602 1.00 59.44 113 TRP A CA 1
ATOM 904 C C . TRP A 1 113 ? -11.774 7.816 -1.578 1.00 59.44 113 TRP A C 1
ATOM 906 O O . TRP A 1 113 ? -12.405 6.834 -1.967 1.00 59.44 113 TRP A O 1
ATOM 916 N N . SER A 1 114 ? -12.381 8.919 -1.116 1.00 58.78 114 SER A N 1
ATOM 917 C CA . SER A 1 114 ? -13.841 9.100 -1.115 1.00 58.78 114 SER A CA 1
ATOM 918 C C . SER A 1 114 ? -14.387 9.530 -2.480 1.00 58.78 114 SER A C 1
ATOM 920 O O . SER A 1 114 ? -15.574 9.359 -2.748 1.00 58.78 114 SER A O 1
ATOM 922 N N . SER A 1 115 ? -13.508 10.001 -3.369 1.00 53.22 115 SER A N 1
ATOM 923 C CA . SER A 1 115 ? -13.847 10.398 -4.739 1.00 53.22 115 SER A CA 1
ATOM 924 C C . SER A 1 115 ? -14.105 9.222 -5.695 1.00 53.22 115 SER A C 1
ATOM 926 O O . SER A 1 115 ? -14.737 9.409 -6.729 1.00 53.22 115 SER A O 1
ATOM 928 N N . ASP A 1 116 ? -13.678 8.003 -5.340 1.00 58.12 116 ASP A N 1
ATOM 929 C CA . ASP A 1 116 ? -13.958 6.760 -6.082 1.00 58.12 116 ASP A CA 1
ATOM 930 C C . ASP A 1 116 ? -15.349 6.172 -5.721 1.00 58.12 116 ASP A C 1
ATOM 932 O O . ASP A 1 116 ? -15.587 4.986 -5.951 1.00 58.12 116 ASP A O 1
ATOM 936 N N . ALA A 1 117 ? -16.265 6.942 -5.113 1.00 52.75 117 ALA A N 1
ATOM 937 C CA . ALA A 1 117 ? -17.650 6.504 -4.966 1.00 52.75 117 ALA A CA 1
ATOM 938 C C . ALA A 1 117 ? -18.225 6.268 -6.367 1.00 52.75 117 ALA A C 1
ATOM 940 O O . ALA A 1 117 ? -18.424 7.220 -7.125 1.00 52.75 117 ALA A O 1
ATOM 941 N N . ASP A 1 118 ? -18.419 4.990 -6.704 1.00 53.22 118 ASP A N 1
ATOM 942 C CA . ASP A 1 118 ? -19.037 4.535 -7.940 1.00 53.22 118 ASP A CA 1
ATOM 943 C C . ASP A 1 118 ? -20.259 5.413 -8.215 1.00 53.22 118 ASP A C 1
ATOM 945 O O . ASP A 1 118 ? -21.243 5.403 -7.471 1.00 53.22 118 ASP A O 1
ATOM 949 N N . SER A 1 119 ? -20.158 6.229 -9.264 1.00 48.69 119 SER A N 1
ATOM 950 C CA . SER A 1 119 ? -21.316 6.857 -9.880 1.00 48.69 119 SER A CA 1
ATOM 951 C C . SER A 1 119 ? -22.083 5.718 -10.536 1.00 48.69 119 SER A C 1
ATOM 953 O O . SER A 1 119 ? -21.888 5.410 -11.710 1.00 48.69 119 SER A O 1
ATOM 955 N N . ASP A 1 120 ? -22.856 5.004 -9.722 1.00 46.97 120 ASP A N 1
ATOM 956 C CA . ASP A 1 120 ? -23.876 4.070 -10.166 1.00 46.97 120 ASP A CA 1
ATOM 957 C C . ASP A 1 120 ? -24.963 4.943 -10.812 1.00 46.97 120 ASP A C 1
ATOM 959 O O . ASP A 1 120 ? -25.964 5.308 -10.193 1.00 46.97 120 ASP A O 1
ATOM 963 N N . ASP A 1 121 ? -24.701 5.368 -12.051 1.00 46.84 121 ASP A N 1
ATOM 964 C CA . ASP A 1 121 ? -25.700 5.930 -12.951 1.00 46.84 121 ASP A CA 1
ATOM 965 C C . ASP A 1 121 ? -26.689 4.803 -13.281 1.00 46.84 121 ASP A C 1
ATOM 967 O O . ASP A 1 121 ? -26.644 4.167 -14.335 1.00 46.84 121 ASP A O 1
ATOM 971 N N . ASN A 1 122 ? -27.593 4.544 -12.336 1.00 48.31 122 ASN A N 1
ATOM 972 C CA . ASN A 1 122 ? -28.925 4.058 -12.645 1.00 48.31 122 ASN A CA 1
ATOM 973 C C . ASN A 1 122 ? -29.613 5.171 -13.436 1.00 48.31 122 ASN A C 1
ATOM 975 O O . ASN A 1 122 ? -30.097 6.151 -12.867 1.00 48.31 122 ASN A O 1
ATOM 979 N N . VAL A 1 123 ? -29.632 5.018 -14.755 1.00 46.81 123 VAL A N 1
ATOM 980 C CA . VAL A 1 123 ? -30.606 5.688 -15.609 1.00 46.81 123 VAL A CA 1
ATOM 981 C C . VAL A 1 123 ? -31.572 4.610 -16.078 1.00 46.81 123 VAL A C 1
ATOM 983 O O . VAL A 1 123 ? -31.147 3.617 -16.671 1.00 46.81 123 VAL A O 1
ATOM 986 N N . ASP A 1 124 ? -32.836 4.819 -15.712 1.00 44.91 124 ASP A N 1
ATOM 987 C CA . ASP A 1 124 ? -34.018 4.021 -16.059 1.00 44.91 124 ASP A CA 1
ATOM 988 C C . ASP A 1 124 ? -34.133 3.683 -17.559 1.00 44.91 124 ASP A C 1
ATOM 990 O O . ASP A 1 124 ? -33.784 4.541 -18.408 1.00 44.91 124 ASP A O 1
#

Radius of gyration: 19.8 Å; chains: 1; bounding box: 50×30×57 Å

Organism: Helobdella robusta (NCBI:txid6412)